Protein AF-Q4RIE0-F1 (afdb_monomer)

Nearest PDB structures (foldseek):
  3v4v-assembly1_A  TM=8.651E-01  e=9.076E-04  Homo sapiens
  7pi3-assembly1_A  TM=4.635E-01  e=3.271E+00  Pl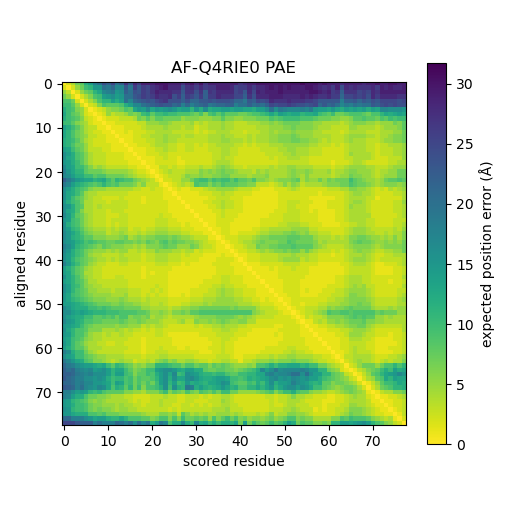asmodium falciparum 3D7
  8jot-assembly1_A  TM=4.149E-01  e=4.635E+00  Homo sapiens

Mean predicted aligned error: 6.35 Å

Solvent-accessible surface area (backbone atoms only — not comparable to full-atom values): 4988 Å² total; per-residue (Å²): 132,89,82,74,84,83,65,72,89,87,59,68,80,89,74,67,87,72,76,76,71,72,84,83,14,54,64,66,75,40,77,43,83,46,76,58,98,90,44,45,33,37,40,30,30,12,63,42,24,63,56,97,92,57,47,73,19,42,44,28,47,26,59,62,59,94,62,84,71,49,58,60,45,77,64,74,82,104

Structure (mmCIF, N/CA/C/O backbone):
data_AF-Q4RIE0-F1
#
_entry.id   AF-Q4RIE0-F1
#
loop_
_atom_site.group_PDB
_atom_site.id
_atom_site.type_symbol
_atom_site.label_atom_id
_atom_site.label_alt_id
_atom_site.label_comp_id
_atom_site.label_asym_id
_atom_site.label_entity_id
_atom_site.label_seq_id
_atom_site.pdbx_PDB_ins_code
_atom_site.Cartn_x
_atom_site.Cartn_y
_atom_site.Cartn_z
_atom_site.occupancy
_atom_site.B_iso_or_equiv
_atom_site.auth_seq_id
_atom_site.auth_comp_id
_atom_site.auth_asym_id
_atom_site.auth_atom_id
_atom_site.pdbx_PDB_model_num
ATOM 1 N N . GLY A 1 1 ? -31.217 -20.809 5.951 1.00 43.94 1 GLY A N 1
ATOM 2 C CA . GLY A 1 1 ? -30.155 -20.260 5.085 1.00 43.94 1 GLY A CA 1
ATOM 3 C C . GLY A 1 1 ? -29.196 -19.462 5.941 1.00 43.94 1 GLY A C 1
ATOM 4 O O . GLY A 1 1 ? -29.631 -18.510 6.568 1.00 43.94 1 GLY A O 1
ATOM 5 N N . PHE A 1 2 ? -27.932 -19.873 6.026 1.00 52.12 2 PHE A N 1
ATOM 6 C CA . PHE A 1 2 ? -26.908 -19.341 6.943 1.00 52.12 2 PHE A CA 1
ATOM 7 C C . PHE A 1 2 ? -26.299 -17.988 6.501 1.00 52.12 2 PHE A C 1
ATOM 9 O O . PHE A 1 2 ? -25.091 -17.796 6.573 1.00 52.12 2 PHE A O 1
AT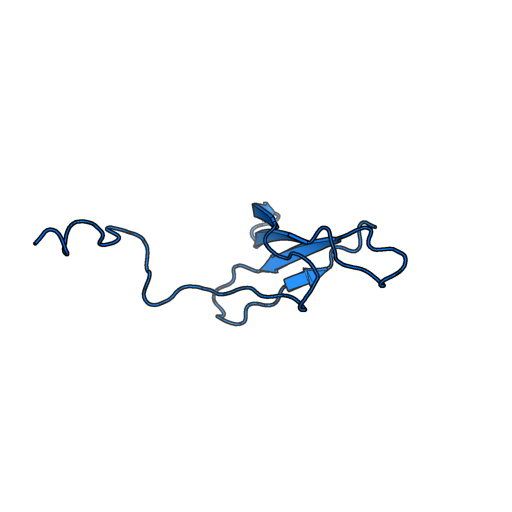OM 16 N N . SER A 1 3 ? -27.105 -17.034 6.025 1.00 58.75 3 SER A N 1
ATOM 17 C CA . SER A 1 3 ? -26.575 -15.792 5.428 1.00 58.75 3 SER A CA 1
ATOM 18 C C . SER A 1 3 ? -26.219 -14.681 6.434 1.00 58.75 3 SER A C 1
ATOM 20 O O . SER A 1 3 ? -25.791 -13.610 6.012 1.00 58.75 3 SER A O 1
ATOM 22 N N . GLU A 1 4 ? -26.386 -14.895 7.745 1.00 59.69 4 GLU A N 1
ATOM 23 C CA . GLU A 1 4 ? -26.226 -13.836 8.764 1.00 59.69 4 GLU A CA 1
ATOM 24 C C . GLU A 1 4 ? -25.005 -13.979 9.692 1.00 59.69 4 GLU A C 1
ATOM 26 O O . GLU A 1 4 ? -24.719 -13.067 10.463 1.00 59.69 4 GLU A O 1
ATOM 31 N N . LEU A 1 5 ? -24.240 -15.073 9.604 1.00 62.06 5 LEU A N 1
ATOM 32 C CA . LEU A 1 5 ? -23.132 -15.354 10.536 1.00 62.06 5 LEU A CA 1
ATOM 33 C C . LEU A 1 5 ? -21.823 -14.597 10.239 1.00 62.06 5 LEU A C 1
ATOM 35 O O . LEU A 1 5 ? -20.882 -14.694 11.018 1.00 62.06 5 LEU A O 1
ATOM 39 N N . CYS A 1 6 ? -21.740 -13.842 9.138 1.00 70.44 6 CYS A N 1
ATOM 40 C CA . CYS A 1 6 ? -20.507 -13.169 8.705 1.00 70.44 6 CYS A CA 1
ATOM 41 C C . CYS A 1 6 ? -20.632 -11.635 8.715 1.00 70.44 6 CYS A C 1
ATOM 43 O O . CYS A 1 6 ? -20.207 -10.951 7.786 1.00 70.44 6 CYS A O 1
ATOM 45 N N . ARG A 1 7 ? -21.258 -11.071 9.754 1.00 78.38 7 ARG A N 1
ATOM 46 C CA . ARG A 1 7 ? -21.216 -9.621 10.002 1.00 78.38 7 ARG A CA 1
ATOM 47 C C . ARG A 1 7 ? -19.984 -9.278 10.837 1.00 78.38 7 ARG A C 1
ATOM 49 O O . ARG A 1 7 ? -19.758 -9.874 11.886 1.00 78.38 7 ARG A O 1
ATOM 56 N N . CYS A 1 8 ? -19.206 -8.292 10.394 1.00 83.25 8 CYS A N 1
ATOM 57 C CA . CYS A 1 8 ? -18.152 -7.707 11.218 1.00 83.25 8 CYS A CA 1
ATOM 58 C C . CYS A 1 8 ? -18.764 -7.134 12.502 1.00 83.25 8 CYS A C 1
ATOM 60 O O . CYS A 1 8 ? -19.724 -6.369 12.441 1.00 83.25 8 CYS A O 1
ATOM 62 N N . PHE A 1 9 ? -18.214 -7.511 13.657 1.00 87.88 9 PHE A N 1
ATOM 63 C CA . PHE A 1 9 ? -18.755 -7.113 14.960 1.00 87.88 9 PHE A CA 1
ATOM 64 C C . PHE A 1 9 ? -18.141 -5.809 15.491 1.00 87.88 9 PHE A C 1
ATOM 66 O O . PHE A 1 9 ? -18.766 -5.117 16.287 1.00 87.88 9 PHE A O 1
ATOM 73 N N . ASN A 1 10 ? -16.931 -5.458 15.049 1.00 90.06 10 ASN A N 1
ATOM 74 C CA . ASN A 1 10 ? -16.189 -4.288 15.530 1.00 90.06 10 ASN A CA 1
ATOM 75 C C . ASN A 1 10 ? -15.244 -3.661 14.482 1.00 90.06 10 ASN A C 1
ATOM 77 O O . ASN A 1 10 ? -14.400 -2.842 14.837 1.00 90.06 10 ASN A O 1
ATOM 81 N N . ILE A 1 11 ? -15.368 -4.039 13.206 1.00 89.94 11 ILE A N 1
ATOM 82 C CA . ILE A 1 11 ? -14.614 -3.447 12.091 1.00 89.94 11 ILE A CA 1
ATOM 83 C C . ILE A 1 11 ? -15.599 -2.689 11.203 1.00 89.94 11 ILE A C 1
ATOM 85 O O . ILE A 1 11 ? -16.593 -3.262 10.751 1.00 89.94 11 ILE A O 1
ATOM 89 N N . ASP A 1 12 ? -15.324 -1.409 10.947 1.00 89.38 12 ASP A N 1
ATOM 90 C CA . ASP A 1 12 ? -16.135 -0.600 10.038 1.00 89.38 12 ASP A CA 1
ATOM 91 C C . ASP A 1 12 ? -15.860 -0.987 8.579 1.00 89.38 12 ASP A C 1
ATOM 93 O O . ASP A 1 12 ? -14.923 -0.510 7.941 1.00 89.38 12 ASP A O 1
ATOM 97 N N . VAL A 1 13 ? -16.712 -1.858 8.048 1.00 89.19 13 VAL A N 1
ATOM 98 C CA . VAL A 1 13 ? -16.696 -2.253 6.633 1.00 89.19 13 VAL A CA 1
ATOM 99 C C . VAL A 1 13 ? -17.382 -1.246 5.708 1.00 89.19 13 VAL A C 1
ATOM 101 O O . VAL A 1 13 ? -17.265 -1.371 4.493 1.00 89.19 13 VAL A O 1
ATOM 104 N N . LYS A 1 14 ? -18.117 -0.262 6.247 1.00 89.25 14 LYS A N 1
ATOM 105 C CA . LYS A 1 14 ? -18.845 0.743 5.455 1.00 89.25 14 LYS A CA 1
ATOM 106 C C . LYS A 1 14 ? -17.952 1.919 5.074 1.00 89.25 14 LYS A C 1
ATOM 108 O O . LYS A 1 14 ? -18.138 2.488 4.003 1.00 89.25 14 LYS A O 1
ATOM 113 N N . ASN A 1 15 ? -16.993 2.272 5.931 1.00 88.44 15 ASN A N 1
ATOM 114 C CA . ASN A 1 15 ? -16.064 3.379 5.699 1.00 88.44 15 ASN A CA 1
ATOM 115 C C . ASN A 1 15 ? -14.590 2.929 5.755 1.00 88.44 15 ASN A C 1
ATOM 117 O O . ASN A 1 15 ? -13.826 3.444 6.578 1.00 88.44 15 ASN A O 1
ATOM 121 N N . PRO A 1 16 ? -14.148 1.990 4.895 1.00 88.31 16 PRO A N 1
ATOM 122 C CA . PRO A 1 16 ? -12.743 1.618 4.843 1.00 88.31 16 PRO A CA 1
ATOM 123 C C . PRO A 1 16 ? -11.899 2.776 4.303 1.00 88.31 16 PRO A C 1
ATOM 125 O O . PRO A 1 16 ? -12.352 3.597 3.501 1.00 88.31 16 PRO A O 1
ATOM 128 N N . ARG A 1 17 ? -10.626 2.799 4.694 1.00 88.25 17 ARG A N 1
ATOM 129 C CA . ARG A 1 17 ? -9.623 3.645 4.051 1.00 88.25 17 ARG A CA 1
ATOM 130 C C . ARG A 1 17 ? -8.871 2.827 3.011 1.00 88.25 17 ARG A C 1
ATOM 132 O O . ARG A 1 17 ? -8.310 1.787 3.343 1.00 88.25 17 ARG A O 1
ATOM 139 N N . ILE A 1 18 ? -8.870 3.300 1.769 1.00 89.69 18 ILE A N 1
ATOM 140 C CA . I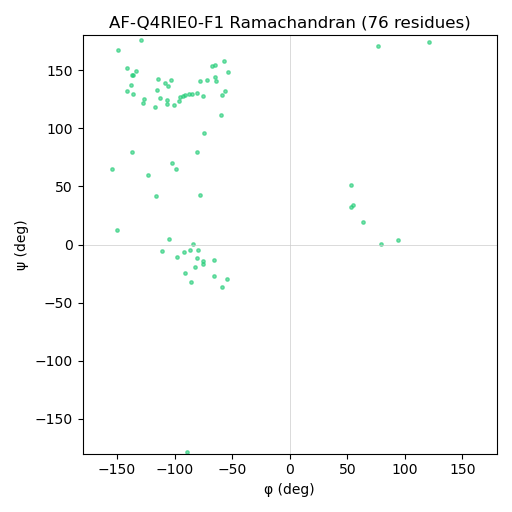LE A 1 18 ? -8.274 2.591 0.636 1.00 89.69 18 ILE A CA 1
ATOM 141 C C . ILE A 1 18 ? -6.978 3.284 0.236 1.00 89.69 18 ILE A C 1
ATOM 143 O O . ILE A 1 18 ? -6.983 4.458 -0.124 1.00 89.69 18 ILE A O 1
ATOM 147 N N . PHE A 1 19 ? -5.883 2.534 0.283 1.00 91.19 19 PHE A N 1
ATOM 148 C CA . PHE A 1 19 ? -4.583 2.949 -0.224 1.00 91.19 19 PHE A CA 1
ATOM 149 C C . PHE A 1 19 ? -4.303 2.201 -1.522 1.00 91.19 19 PHE A C 1
ATOM 151 O O . PHE A 1 19 ? -4.541 0.998 -1.612 1.00 91.19 19 PHE A O 1
ATOM 158 N N . SER A 1 20 ? -3.798 2.914 -2.519 1.00 88.69 20 SER A N 1
ATOM 159 C CA . SER A 1 20 ? -3.501 2.366 -3.839 1.00 88.69 20 SER A CA 1
ATOM 160 C C . SER A 1 20 ? -2.205 2.959 -4.371 1.00 88.69 20 SER A C 1
ATOM 162 O O . SER A 1 20 ? -1.865 4.101 -4.059 1.00 88.69 20 SER A O 1
ATOM 164 N N . ALA A 1 21 ? -1.520 2.205 -5.219 1.00 84.62 21 ALA A N 1
ATOM 165 C CA . ALA A 1 21 ? -0.338 2.641 -5.953 1.00 84.62 21 ALA A CA 1
ATOM 166 C C . ALA A 1 21 ? -0.521 2.328 -7.450 1.00 84.62 21 ALA A C 1
ATOM 168 O O . ALA A 1 21 ? -1.545 1.743 -7.818 1.00 84.62 21 ALA A O 1
ATOM 169 N N . PRO A 1 22 ? 0.422 2.724 -8.327 1.00 85.19 22 PRO A N 1
ATOM 170 C CA . PRO A 1 22 ? 0.347 2.399 -9.745 1.00 85.19 22 PRO A CA 1
ATOM 171 C C . PRO A 1 22 ? 0.167 0.897 -9.996 1.00 85.19 22 PRO A C 1
ATOM 173 O O . PRO A 1 22 ? 0.670 0.058 -9.239 1.00 85.19 22 PRO A O 1
ATOM 176 N N . ASN A 1 23 ? -0.537 0.576 -11.084 1.00 84.62 23 ASN A N 1
ATOM 177 C CA . ASN A 1 23 ? -0.725 -0.798 -11.545 1.00 84.62 23 ASN A CA 1
ATOM 178 C C . ASN A 1 23 ? 0.629 -1.488 -11.787 1.00 84.62 23 ASN A C 1
ATOM 180 O O . ASN A 1 23 ? 1.648 -0.832 -11.997 1.00 84.62 23 ASN A O 1
ATOM 184 N N . ASP A 1 24 ? 0.624 -2.820 -11.755 1.00 88.50 24 ASP A N 1
ATOM 185 C CA . ASP A 1 24 ? 1.789 -3.672 -12.032 1.00 88.50 24 ASP A CA 1
ATOM 186 C C . ASP A 1 24 ? 2.967 -3.532 -11.052 1.00 88.50 24 ASP A C 1
ATOM 188 O O . ASP A 1 24 ? 4.078 -3.949 -11.360 1.00 88.50 24 ASP A O 1
ATOM 192 N N . THR A 1 25 ? 2.743 -2.992 -9.852 1.00 93.25 25 THR A N 1
ATOM 193 C CA . THR A 1 25 ? 3.775 -2.869 -8.799 1.00 93.25 25 THR A CA 1
ATOM 194 C C . THR A 1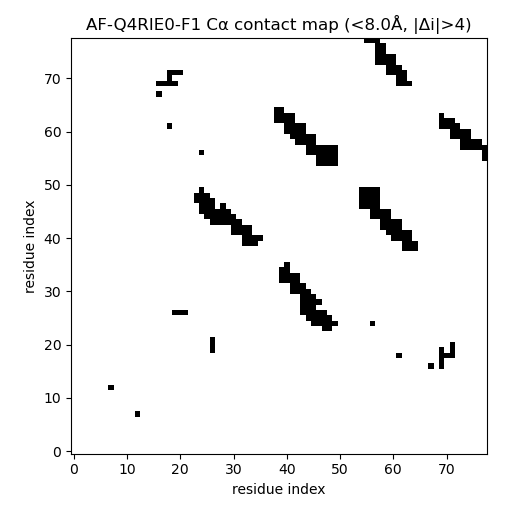 25 ? 3.715 -3.983 -7.747 1.00 93.25 25 THR A C 1
ATOM 196 O O . THR A 1 25 ? 4.624 -4.116 -6.926 1.00 93.25 25 THR A O 1
ATOM 199 N N . LEU A 1 26 ? 2.647 -4.793 -7.757 1.00 95.38 26 LEU A N 1
ATOM 200 C CA . LEU A 1 26 ? 2.285 -5.719 -6.672 1.00 95.38 26 LEU A CA 1
ATOM 201 C C . LEU A 1 26 ? 2.164 -5.015 -5.305 1.00 95.38 26 LEU A C 1
ATOM 203 O O . LEU A 1 26 ? 2.490 -5.583 -4.265 1.00 95.38 26 LEU A O 1
ATOM 207 N N . PHE A 1 27 ? 1.704 -3.763 -5.297 1.00 95.88 27 PHE A N 1
ATOM 208 C CA . PHE A 1 27 ? 1.432 -3.025 -4.068 1.00 95.88 27 PHE A CA 1
ATOM 209 C C . PHE A 1 27 ? 0.438 -3.769 -3.168 1.00 95.88 27 PHE A C 1
ATOM 211 O O . PHE A 1 27 ? -0.620 -4.205 -3.619 1.00 95.88 27 PHE A O 1
ATOM 218 N N . GLY A 1 28 ? 0.777 -3.888 -1.886 1.00 96.06 28 GLY A N 1
ATOM 219 C CA . GLY A 1 28 ? -0.012 -4.648 -0.916 1.00 96.06 28 GLY A CA 1
ATOM 220 C C . GLY A 1 28 ? 0.457 -6.091 -0.741 1.00 96.06 28 GLY A C 1
ATOM 221 O O . GLY A 1 28 ? -0.162 -6.824 0.025 1.00 96.06 28 GLY A O 1
ATOM 222 N N . PHE A 1 29 ? 1.555 -6.496 -1.395 1.00 96.75 29 PHE A N 1
ATOM 223 C CA . PHE A 1 29 ? 2.149 -7.827 -1.221 1.00 96.75 29 PHE A CA 1
ATOM 224 C C . PHE A 1 29 ? 2.550 -8.103 0.236 1.00 96.75 29 PHE A C 1
ATOM 226 O O . PHE A 1 29 ? 2.397 -9.216 0.732 1.00 96.75 29 PHE A O 1
ATOM 233 N N . SER A 1 30 ? 3.034 -7.077 0.937 1.00 97.31 30 SER A N 1
ATOM 234 C CA . SER A 1 30 ? 3.253 -7.092 2.384 1.00 97.31 30 SER A CA 1
ATOM 235 C C . SER A 1 30 ? 2.776 -5.777 3.000 1.00 97.31 30 SER A C 1
ATOM 237 O O . SER A 1 30 ? 2.851 -4.723 2.366 1.00 97.31 30 SER A O 1
ATOM 239 N N . VAL A 1 31 ? 2.255 -5.834 4.229 1.00 97.00 31 VAL A N 1
ATOM 240 C CA . VAL A 1 31 ? 1.713 -4.668 4.943 1.00 97.00 31 VAL A CA 1
ATOM 241 C C . VAL A 1 31 ? 2.161 -4.699 6.401 1.00 97.00 31 VAL A C 1
ATOM 243 O O . VAL A 1 31 ? 2.112 -5.745 7.045 1.00 97.00 31 VAL A O 1
ATOM 246 N N . LEU A 1 32 ? 2.563 -3.544 6.930 1.00 97.12 32 LEU A N 1
ATOM 247 C CA . LEU A 1 32 ? 2.918 -3.350 8.334 1.00 97.12 32 LEU A CA 1
ATOM 248 C C . LEU A 1 32 ? 2.301 -2.050 8.863 1.00 97.12 32 LEU A C 1
ATOM 250 O O . LEU A 1 32 ? 2.475 -0.988 8.269 1.00 97.12 32 LEU A O 1
ATOM 254 N N . GLN A 1 33 ? 1.616 -2.119 10.005 1.00 95.56 33 GLN A N 1
ATOM 255 C CA . GLN A 1 33 ? 1.245 -0.927 10.771 1.00 95.56 33 GLN A CA 1
ATOM 256 C C . GLN A 1 33 ? 2.444 -0.462 11.593 1.00 95.56 33 GLN A C 1
ATOM 258 O O . GLN A 1 33 ? 3.075 -1.261 12.284 1.00 95.56 33 GLN A O 1
ATOM 263 N N . HIS A 1 34 ? 2.760 0.825 11.515 1.00 94.31 34 HIS A N 1
ATOM 264 C CA . HIS A 1 34 ? 3.909 1.408 12.188 1.00 94.31 34 HIS A CA 1
ATOM 265 C C . HIS A 1 34 ? 3.534 2.736 12.847 1.00 94.31 34 HIS A C 1
ATOM 267 O O . HIS A 1 34 ? 2.715 3.490 12.325 1.00 94.31 34 HIS A O 1
ATOM 273 N N . GLU A 1 35 ? 4.146 3.027 13.989 1.00 92.88 35 GLU A N 1
ATOM 274 C CA . GLU A 1 35 ? 4.053 4.324 14.649 1.00 92.88 35 GLU A CA 1
ATOM 275 C C . GLU A 1 35 ? 5.469 4.836 14.907 1.00 92.88 35 GLU A C 1
ATOM 277 O O . GLU A 1 35 ? 6.285 4.141 15.513 1.00 92.88 35 GLU A O 1
ATOM 282 N N . ALA A 1 36 ? 5.766 6.040 14.423 1.00 86.81 36 ALA A N 1
ATOM 283 C CA . ALA A 1 36 ? 7.054 6.692 14.616 1.00 86.81 36 ALA A CA 1
ATOM 284 C C . ALA A 1 36 ? 6.844 8.184 14.841 1.00 86.81 36 ALA A C 1
ATOM 286 O O . ALA A 1 36 ? 6.117 8.828 14.091 1.00 86.81 36 ALA A O 1
ATOM 287 N N . HIS A 1 37 ? 7.490 8.742 15.867 1.00 89.12 37 HIS A N 1
ATOM 288 C CA . HIS A 1 37 ? 7.397 10.169 16.206 1.00 89.12 37 HIS A CA 1
ATOM 289 C C . HIS A 1 37 ? 5.948 10.680 16.369 1.00 89.12 37 HIS A C 1
ATOM 291 O O . HIS A 1 37 ? 5.651 11.831 16.066 1.00 89.12 37 HIS A O 1
ATOM 297 N N . GLY A 1 38 ? 5.035 9.819 16.838 1.00 88.44 38 GLY A N 1
ATOM 298 C CA . GLY A 1 38 ? 3.610 10.135 16.997 1.00 88.44 38 GLY A CA 1
ATOM 299 C C . GLY A 1 38 ? 2.787 10.080 15.703 1.00 88.44 38 GLY A C 1
ATOM 300 O O . GLY A 1 38 ? 1.580 10.318 15.739 1.00 88.44 38 GLY A O 1
ATOM 301 N N . GLU A 1 39 ? 3.403 9.743 14.569 1.00 87.88 39 GLU A N 1
ATOM 302 C CA . GLU A 1 39 ? 2.720 9.553 13.294 1.00 87.88 39 GLU A CA 1
ATOM 303 C C . GLU A 1 39 ? 2.385 8.077 13.073 1.00 87.88 39 GLU A C 1
ATOM 305 O O . GLU A 1 39 ? 3.251 7.202 13.153 1.00 87.88 39 GLU A O 1
ATOM 310 N N . LYS A 1 40 ? 1.110 7.802 12.779 1.00 91.56 40 LYS A N 1
ATOM 311 C CA . LYS A 1 40 ? 0.619 6.463 12.441 1.00 91.56 40 LYS A CA 1
ATOM 312 C C . LYS A 1 40 ? 0.690 6.252 10.941 1.00 91.56 40 LYS A C 1
ATOM 314 O O . LYS A 1 40 ? 0.181 7.056 10.161 1.00 91.56 40 LYS A O 1
ATOM 319 N N . LEU A 1 41 ? 1.298 5.143 10.553 1.00 91.69 41 LEU A N 1
ATOM 320 C CA . LEU A 1 41 ? 1.700 4.846 9.190 1.00 91.69 41 LEU A CA 1
ATOM 321 C C . LEU A 1 41 ? 1.286 3.418 8.830 1.00 91.69 41 LEU A C 1
ATOM 323 O O . LEU A 1 41 ? 1.299 2.511 9.665 1.00 91.69 41 LEU A O 1
ATOM 327 N N . LEU A 1 42 ? 0.998 3.205 7.555 1.00 94.56 42 L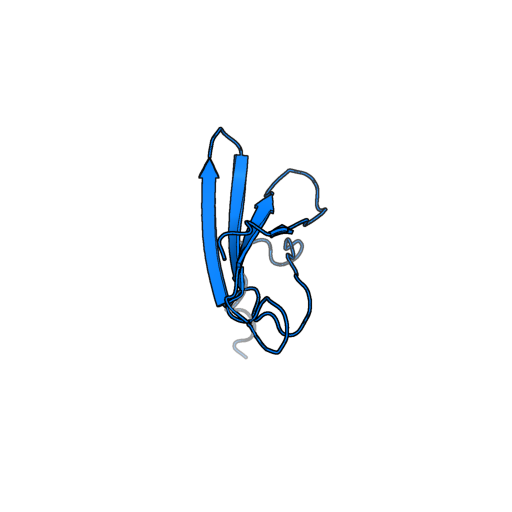EU A N 1
ATOM 328 C CA . LEU A 1 42 ? 1.059 1.892 6.930 1.00 94.56 42 LEU A CA 1
ATOM 329 C C . LEU A 1 42 ? 2.295 1.849 6.036 1.00 94.56 42 LEU A C 1
ATOM 331 O O . LEU A 1 42 ? 2.459 2.697 5.160 1.00 94.56 42 LEU A O 1
ATOM 335 N N . LEU A 1 43 ? 3.157 0.863 6.261 1.00 95.44 43 LEU A N 1
ATOM 336 C CA . LEU A 1 43 ? 4.220 0.502 5.335 1.00 95.44 43 LEU A CA 1
ATOM 33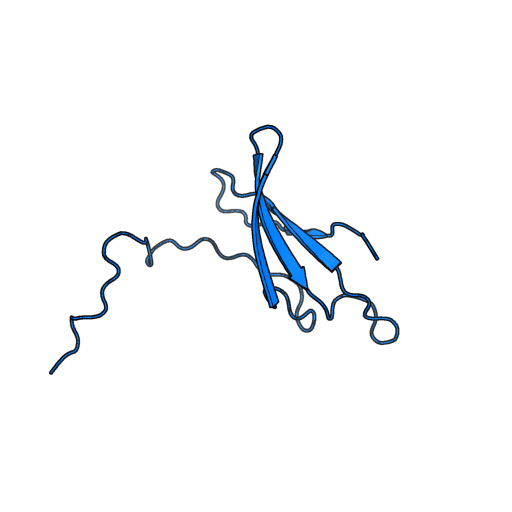7 C C . LEU A 1 43 ? 3.699 -0.595 4.415 1.00 95.44 43 LEU A C 1
ATOM 339 O O . LEU A 1 43 ? 3.180 -1.606 4.892 1.00 95.44 43 LEU A O 1
ATOM 343 N N . VAL A 1 44 ? 3.825 -0.390 3.109 1.00 96.88 44 VAL A N 1
ATOM 344 C CA . VAL A 1 44 ? 3.282 -1.302 2.102 1.00 96.88 44 VAL A CA 1
ATOM 345 C C . VAL A 1 44 ? 4.370 -1.690 1.113 1.00 96.88 44 VAL A C 1
ATOM 347 O O . VAL A 1 44 ? 4.963 -0.830 0.468 1.00 96.88 44 VAL A O 1
ATOM 350 N N . GLY A 1 45 ? 4.643 -2.985 0.994 1.00 96.94 45 GLY A N 1
ATOM 351 C CA . GLY A 1 45 ? 5.588 -3.517 0.021 1.00 96.94 45 GLY A CA 1
ATOM 352 C C . GLY A 1 45 ? 4.987 -3.588 -1.381 1.00 96.94 45 GLY A C 1
ATOM 353 O O . GLY A 1 45 ? 3.824 -3.965 -1.552 1.00 96.94 45 GLY A O 1
ATOM 354 N N . ALA A 1 46 ? 5.805 -3.254 -2.376 1.00 96.75 46 ALA A N 1
ATOM 355 C CA . ALA A 1 46 ? 5.484 -3.350 -3.794 1.00 96.75 46 ALA A CA 1
ATOM 356 C C . ALA A 1 46 ? 6.695 -3.940 -4.546 1.00 96.75 46 ALA A C 1
ATOM 358 O O . ALA A 1 46 ? 7.504 -3.200 -5.114 1.00 96.75 46 ALA A O 1
ATOM 359 N N . PRO A 1 47 ? 6.882 -5.272 -4.509 1.00 95.50 47 PRO A N 1
ATOM 360 C CA . PRO A 1 47 ? 8.105 -5.921 -4.987 1.00 95.50 47 PRO A CA 1
ATOM 361 C C . PRO A 1 47 ? 8.336 -5.799 -6.498 1.00 95.50 47 PRO A C 1
ATOM 363 O O . PRO A 1 47 ? 9.431 -6.087 -6.963 1.00 95.50 47 PRO A O 1
ATOM 366 N N . TRP A 1 48 ? 7.331 -5.384 -7.273 1.00 94.44 48 TRP A N 1
ATOM 367 C CA . TRP A 1 48 ? 7.425 -5.249 -8.731 1.00 94.44 48 TRP A CA 1
ATOM 368 C C . TRP A 1 48 ? 7.548 -3.794 -9.199 1.00 94.44 48 TRP A C 1
ATOM 370 O O . TRP A 1 48 ? 7.539 -3.517 -10.399 1.00 94.44 48 TRP A O 1
ATOM 380 N N . ASP A 1 49 ? 7.652 -2.862 -8.252 1.00 93.44 49 ASP A N 1
ATOM 381 C CA . ASP A 1 49 ? 7.886 -1.454 -8.535 1.00 93.44 49 ASP A CA 1
ATOM 382 C C . ASP A 1 49 ? 9.268 -1.223 -9.183 1.00 93.44 49 ASP A C 1
ATOM 384 O O . ASP A 1 49 ? 10.253 -1.906 -8.885 1.00 93.44 49 ASP A O 1
ATOM 388 N N . GLY A 1 50 ? 9.328 -0.257 -10.101 1.00 90.31 50 GLY A N 1
ATOM 389 C CA . GLY A 1 50 ? 10.528 0.099 -10.856 1.00 90.31 50 GLY A CA 1
ATOM 390 C C . GLY A 1 50 ? 10.348 -0.029 -12.374 1.00 90.31 50 GLY A C 1
ATOM 391 O O . GLY A 1 50 ? 9.300 -0.469 -12.856 1.00 90.31 50 GLY A O 1
ATOM 392 N N . PRO A 1 51 ? 11.351 0.392 -13.161 1.00 90.00 51 PRO A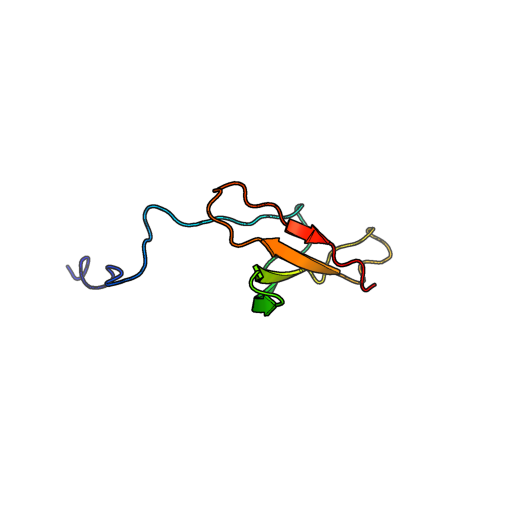 N 1
ATOM 393 C CA . PRO A 1 51 ? 11.302 0.288 -14.615 1.00 90.00 51 PRO A CA 1
ATOM 394 C C . PRO A 1 51 ? 11.270 -1.186 -15.071 1.00 90.00 51 PRO A C 1
ATOM 396 O O . PRO A 1 51 ? 11.794 -2.053 -14.368 1.00 90.00 51 PRO A O 1
ATOM 399 N N . PRO A 1 52 ? 10.715 -1.498 -16.261 1.00 88.69 52 PRO A N 1
ATOM 400 C CA . PRO A 1 52 ? 10.513 -2.880 -16.719 1.00 88.69 52 PRO A CA 1
ATOM 401 C C . PRO A 1 52 ? 11.771 -3.759 -16.717 1.00 88.69 52 PRO A C 1
ATOM 403 O O . PRO A 1 52 ? 11.675 -4.969 -16.538 1.00 88.69 52 PRO A O 1
ATOM 406 N N . ASN A 1 53 ? 12.941 -3.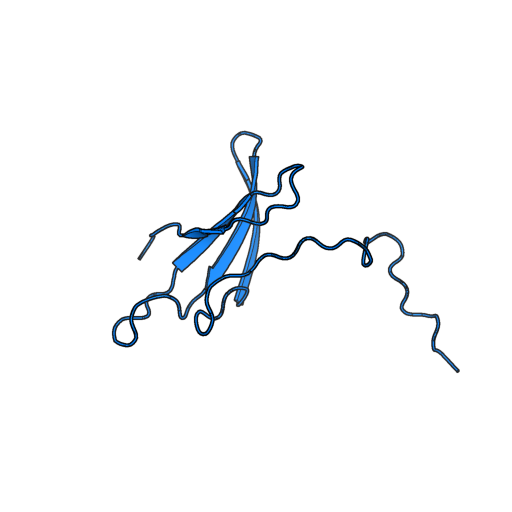152 -16.912 1.00 90.44 53 ASN A N 1
ATOM 407 C CA . ASN A 1 53 ? 14.243 -3.814 -16.954 1.00 90.44 53 ASN A CA 1
ATOM 408 C C . ASN A 1 53 ? 14.964 -3.877 -15.593 1.00 90.44 53 ASN A C 1
ATOM 410 O O . ASN A 1 53 ? 16.027 -4.484 -15.514 1.00 90.44 53 ASN A O 1
ATOM 414 N N . ASN A 1 54 ? 14.436 -3.242 -14.541 1.00 88.88 54 ASN A N 1
ATOM 415 C CA . ASN A 1 54 ? 15.073 -3.182 -13.224 1.00 88.88 54 ASN A CA 1
ATOM 416 C C . ASN A 1 54 ? 14.031 -2.972 -12.109 1.00 88.88 54 ASN A C 1
ATOM 418 O O . ASN A 1 54 ? 14.004 -1.944 -11.430 1.00 88.88 54 ASN A O 1
ATOM 422 N N . ARG A 1 55 ? 13.157 -3.967 -11.936 1.00 91.44 55 ARG A N 1
ATOM 423 C CA . ARG A 1 55 ? 12.137 -4.013 -10.878 1.00 91.44 55 ARG A CA 1
ATOM 424 C C . ARG A 1 55 ? 12.745 -4.479 -9.558 1.00 91.44 55 ARG A C 1
ATOM 426 O O . ARG A 1 55 ? 12.646 -5.647 -9.198 1.00 91.44 55 ARG A O 1
ATOM 433 N N . LYS A 1 56 ? 13.420 -3.571 -8.860 1.00 93.12 56 LYS A N 1
ATOM 434 C CA . LYS A 1 56 ? 13.954 -3.842 -7.516 1.00 93.12 56 LYS A CA 1
ATOM 435 C C . LYS A 1 56 ? 12.869 -3.845 -6.434 1.00 93.12 56 LYS A C 1
ATOM 437 O O . LYS A 1 56 ? 13.109 -4.357 -5.343 1.00 93.12 56 LYS A O 1
ATOM 442 N N . GLY A 1 57 ? 11.700 -3.288 -6.744 1.00 94.62 57 GLY A N 1
ATOM 443 C CA . GLY A 1 57 ? 10.652 -3.021 -5.776 1.00 94.62 57 GLY A CA 1
ATOM 444 C C . GLY A 1 57 ? 10.948 -1.792 -4.920 1.00 94.62 57 GLY A C 1
ATOM 445 O O . GLY A 1 57 ? 12.042 -1.228 -4.943 1.00 94.62 57 GLY A O 1
ATOM 446 N N . ASP A 1 58 ? 9.947 -1.383 -4.150 1.00 95.50 58 ASP A N 1
ATOM 447 C CA . ASP A 1 58 ? 10.082 -0.354 -3.120 1.00 95.50 58 ASP A CA 1
ATOM 448 C C . ASP A 1 58 ? 9.095 -0.638 -1.978 1.00 95.50 58 ASP A C 1
ATOM 450 O O . ASP A 1 58 ? 8.172 -1.457 -2.092 1.00 95.50 58 ASP A O 1
ATOM 454 N N . VAL A 1 59 ? 9.286 0.062 -0.866 1.00 95.88 59 VAL A N 1
ATOM 455 C CA . VAL A 1 59 ? 8.312 0.176 0.214 1.00 95.88 59 VAL A CA 1
ATOM 456 C C . VAL A 1 59 ? 7.641 1.542 0.108 1.00 95.88 59 VAL A C 1
ATOM 458 O O . VAL A 1 59 ? 8.255 2.553 -0.221 1.00 95.88 59 VAL A O 1
ATOM 461 N N . TYR A 1 60 ? 6.348 1.585 0.378 1.00 94.75 60 TYR A N 1
ATOM 462 C CA . TYR A 1 60 ? 5.550 2.798 0.391 1.00 94.75 60 TYR A CA 1
ATOM 463 C C . TYR A 1 60 ? 5.184 3.157 1.831 1.00 94.75 60 TYR A C 1
ATOM 465 O O . TYR A 1 60 ? 4.825 2.283 2.617 1.00 94.75 60 TYR A O 1
ATOM 473 N N . LYS A 1 61 ? 5.247 4.444 2.171 1.00 93.88 61 LYS A N 1
ATOM 474 C CA . LYS A 1 61 ? 4.761 5.022 3.428 1.00 93.88 61 LYS A CA 1
ATOM 475 C C . LYS A 1 61 ? 3.412 5.679 3.186 1.00 93.88 61 LYS A C 1
ATOM 477 O O . LYS A 1 61 ? 3.320 6.614 2.397 1.00 93.88 61 LYS A O 1
ATOM 482 N N . CYS A 1 62 ? 2.382 5.214 3.876 1.00 93.12 62 CYS A N 1
ATOM 483 C CA . CYS A 1 62 ? 1.025 5.727 3.763 1.00 93.12 62 CYS A CA 1
ATOM 484 C C . CYS A 1 62 ? 0.581 6.321 5.105 1.00 93.12 62 CYS A C 1
ATOM 486 O O . CYS A 1 62 ? 0.505 5.606 6.105 1.00 93.12 62 CYS A O 1
ATOM 488 N N . ILE A 1 63 ? 0.285 7.621 5.141 1.00 90.12 63 ILE A N 1
ATOM 489 C CA . ILE A 1 63 ? -0.064 8.318 6.388 1.00 90.12 63 ILE A CA 1
ATOM 490 C C . ILE A 1 63 ? -1.488 7.947 6.809 1.00 90.12 63 ILE A C 1
ATOM 492 O O . ILE A 1 63 ? -2.442 8.099 6.044 1.00 90.12 63 ILE A O 1
ATOM 496 N N . VAL A 1 64 ? -1.657 7.507 8.056 1.00 88.50 64 VAL A N 1
ATOM 497 C CA . VAL A 1 64 ? -2.957 7.179 8.658 1.00 88.50 64 VAL A CA 1
ATOM 498 C C . VAL A 1 64 ? -3.422 8.367 9.510 1.00 88.50 64 VAL A C 1
ATOM 500 O O . VAL A 1 64 ? -3.496 8.309 10.735 1.00 88.50 64 VAL A O 1
ATOM 503 N N . GLY A 1 65 ? -3.689 9.495 8.844 1.00 78.06 65 GLY A N 1
ATOM 504 C CA . GLY A 1 65 ? -4.184 10.733 9.466 1.00 78.06 65 GLY A CA 1
ATOM 505 C C . GLY A 1 65 ? -5.715 10.823 9.544 1.00 78.06 65 GLY A C 1
ATOM 506 O O . GLY A 1 65 ? -6.423 9.929 9.086 1.00 78.06 65 GLY A O 1
ATOM 507 N N . LYS A 1 66 ? -6.254 11.932 10.070 1.00 67.56 66 LYS A N 1
ATOM 508 C CA . LYS A 1 66 ? -7.714 12.192 10.093 1.00 67.56 66 LYS A CA 1
ATOM 509 C C . LYS A 1 66 ? -8.319 12.386 8.699 1.00 67.56 66 LYS A C 1
ATOM 511 O O . LYS A 1 66 ? -9.502 12.129 8.496 1.00 67.56 66 LYS A O 1
ATOM 516 N N . GLU A 1 67 ? -7.516 12.852 7.751 1.00 68.62 67 GLU A N 1
ATOM 517 C CA . GLU A 1 67 ? -7.947 13.073 6.374 1.00 68.62 67 GLU A CA 1
ATOM 518 C C . GLU A 1 67 ? -8.158 11.742 5.652 1.00 68.62 67 GLU A C 1
ATOM 520 O O . GLU A 1 67 ? -7.376 10.811 5.827 1.00 68.62 67 GLU A O 1
ATOM 525 N N . ARG A 1 68 ? -9.189 11.654 4.803 1.00 67.19 68 ARG A N 1
ATOM 526 C CA . ARG A 1 68 ? -9.433 10.472 3.955 1.00 67.19 68 ARG A CA 1
ATOM 527 C C . ARG A 1 68 ? -8.477 10.381 2.767 1.00 67.19 68 ARG A C 1
ATOM 529 O O . ARG A 1 68 ? -8.386 9.320 2.148 1.00 67.19 68 ARG A O 1
ATOM 536 N N . ASN A 1 69 ? -7.761 11.467 2.465 1.00 67.00 69 ASN A N 1
ATOM 537 C CA . ASN A 1 69 ? -6.747 11.481 1.422 1.00 67.00 69 ASN A CA 1
ATOM 538 C C . ASN A 1 69 ? -5.674 10.446 1.761 1.00 67.00 69 ASN A C 1
ATOM 540 O O . ASN A 1 69 ? -4.971 10.528 2.766 1.00 67.00 69 ASN A O 1
ATOM 544 N N . SER A 1 70 ? -5.637 9.398 0.951 1.00 70.81 70 SER A N 1
ATOM 545 C CA . SER A 1 70 ? -4.839 8.201 1.185 1.00 70.81 70 SER A CA 1
ATOM 546 C C . SER A 1 70 ? -3.610 8.273 0.295 1.00 70.81 70 SER A C 1
ATOM 548 O O . SER A 1 70 ? -3.510 7.582 -0.712 1.00 70.81 70 SER A O 1
ATOM 550 N N . THR A 1 71 ? -2.709 9.196 0.631 1.00 81.06 71 THR A N 1
ATOM 551 C CA . THR A 1 71 ? -1.452 9.369 -0.092 1.00 81.06 71 THR A CA 1
ATOM 552 C C . THR A 1 71 ? -0.410 8.399 0.446 1.00 81.06 71 THR A C 1
ATOM 554 O O . THR A 1 71 ? -0.180 8.298 1.653 1.00 81.06 71 THR A O 1
ATOM 557 N N . CYS A 1 72 ? 0.215 7.675 -0.477 1.00 91.31 72 CYS A N 1
ATOM 558 C CA . CYS A 1 72 ? 1.365 6.830 -0.211 1.00 91.31 72 CYS A CA 1
ATOM 559 C C . CYS A 1 72 ? 2.565 7.388 -0.971 1.00 91.3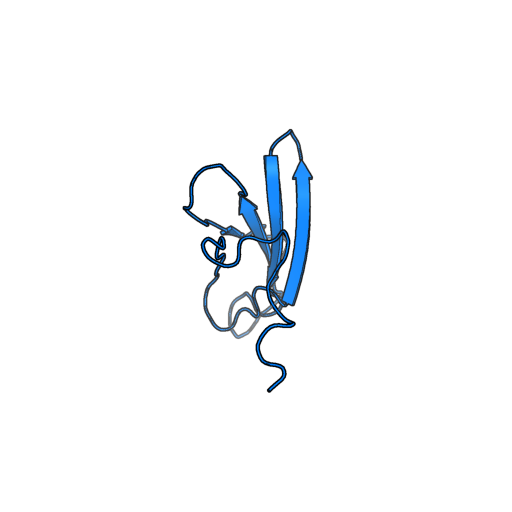1 72 CYS A C 1
ATOM 561 O O . CYS A 1 72 ? 2.456 7.691 -2.160 1.00 91.31 72 CYS A O 1
ATOM 563 N N . SER A 1 73 ? 3.705 7.514 -0.304 1.00 91.81 73 SER A N 1
ATOM 564 C CA . SER A 1 73 ? 4.959 7.955 -0.910 1.00 91.81 73 SER A CA 1
ATOM 565 C C . SER A 1 73 ? 5.989 6.834 -0.891 1.00 91.81 73 SER A C 1
ATOM 567 O O . SER A 1 73 ? 6.074 6.056 0.058 1.00 91.81 73 SER A O 1
ATOM 569 N N . LYS A 1 74 ? 6.774 6.745 -1.962 1.00 92.44 74 LYS A N 1
ATOM 570 C CA . LYS A 1 74 ? 7.892 5.808 -2.070 1.00 92.44 74 LYS A CA 1
ATOM 571 C C . LYS A 1 74 ? 8.963 6.113 -1.034 1.00 92.44 74 LYS A C 1
ATOM 573 O O . LYS A 1 74 ? 9.274 7.280 -0.783 1.00 92.44 74 LYS A O 1
ATOM 578 N N . THR A 1 75 ? 9.547 5.070 -0.458 1.00 91.06 75 THR A N 1
ATOM 579 C CA . THR A 1 75 ? 10.686 5.218 0.448 1.00 91.06 75 THR A CA 1
ATOM 580 C C . THR A 1 75 ? 12.014 5.366 -0.277 1.00 91.06 75 THR A C 1
ATOM 582 O O . THR A 1 75 ? 12.930 5.919 0.325 1.00 91.06 75 THR A O 1
ATOM 585 N N . ASN A 1 76 ? 12.098 4.959 -1.550 1.00 86.56 76 ASN A N 1
ATOM 586 C CA . ASN A 1 76 ? 13.309 4.994 -2.369 1.00 86.56 76 ASN A CA 1
ATOM 587 C C . ASN A 1 76 ? 14.488 4.290 -1.678 1.00 86.56 76 ASN A C 1
ATOM 589 O O . ASN A 1 76 ? 15.567 4.858 -1.524 1.00 86.56 76 ASN A O 1
ATOM 593 N N . LEU A 1 77 ? 14.255 3.057 -1.219 1.00 81.12 77 LEU A N 1
ATOM 594 C CA . LEU A 1 77 ? 15.282 2.224 -0.578 1.00 81.12 77 LEU A CA 1
ATOM 595 C C . LEU A 1 77 ? 16.116 1.395 -1.580 1.00 81.12 77 LEU A C 1
ATOM 597 O O . LEU A 1 77 ? 17.036 0.698 -1.151 1.00 81.12 77 LEU A O 1
ATOM 601 N N . GLY A 1 78 ? 15.774 1.424 -2.877 1.00 61.75 78 GLY A N 1
ATOM 602 C CA . GLY A 1 78 ? 16.341 0.573 -3.941 1.00 61.75 78 GLY A CA 1
ATOM 603 C C . GLY A 1 78 ? 17.346 1.239 -4.879 1.00 61.75 78 GLY A C 1
ATOM 604 O O . GLY A 1 78 ? 17.332 2.481 -4.992 1.00 61.75 78 GLY A O 1
#

InterPro domains:
  IPR013519 Integrin alpha beta-propellor [PS51470] (10-71)
  IPR013519 Integrin alpha beta-propellor [SM00191] (23-77)
  IPR028994 Integrin alpha, N-terminal [G3DSA:2.130.10.130] (9-78)
  IPR028994 Integrin alpha, N-terminal [SSF69318] (9-70)

pLDDT: mean 86.52, std 11.46, range [43.94, 97.31]

Sequence (78 aa):
GFSELCRCFNIDVKNPRIFSAPNDTLFGFSVLQHEAHGEKLLLVGAPWDGPPNNRKGDVYKCIVGKERNSTCSKTNLG

Organism: Tetraodon nigroviridis (NCBI:txid99883)

Foldseek 3Di:
DPPPPPDDPPDPPPDDQDADDDPQQQWQVDWDWDADPNWTWIKIWRQQDDDPVDRNTFIWTWTPDPDSPTDIDTPPPD

Secondary structure (DSSP, 8-state):
--TTTT--SSS-SSS-------TTS-TTSEEEEEEETTEEEEEEEETT-S-TT----EEEEEE--SSS---EEE----

Radius of gyration: 15.83 Å; Cα contacts (8 Å, |Δi|>4): 134; chains: 1; bounding box: 46×33×34 Å